Protein AF-A0A816XXA0-F1 (afdb_monomer)

pLDDT: mean 72.86, std 17.41, range [34.06, 91.38]

Structure (mmCIF, N/CA/C/O backbone):
data_AF-A0A816XXA0-F1
#
_entry.id   AF-A0A816XXA0-F1
#
loop_
_atom_site.group_PDB
_atom_site.id
_atom_site.type_symbol
_atom_site.label_atom_id
_atom_site.label_alt_id
_atom_site.label_comp_id
_atom_site.label_asym_id
_atom_site.label_entity_id
_atom_site.label_seq_id
_atom_site.pdbx_PDB_ins_code
_atom_site.Cartn_x
_atom_site.Cartn_y
_atom_site.Cartn_z
_atom_site.occupancy
_atom_site.B_iso_or_equiv
_atom_site.auth_seq_id
_atom_site.auth_comp_id
_atom_site.auth_asym_id
_atom_site.auth_atom_id
_atom_site.pdbx_PDB_model_num
ATOM 1 N N . MET A 1 1 ? 9.613 -2.730 -13.292 1.00 83.88 1 MET A N 1
ATOM 2 C CA . MET A 1 1 ? 8.270 -3.081 -12.779 1.00 83.88 1 MET A CA 1
ATOM 3 C C . MET A 1 1 ? 8.288 -4.568 -12.477 1.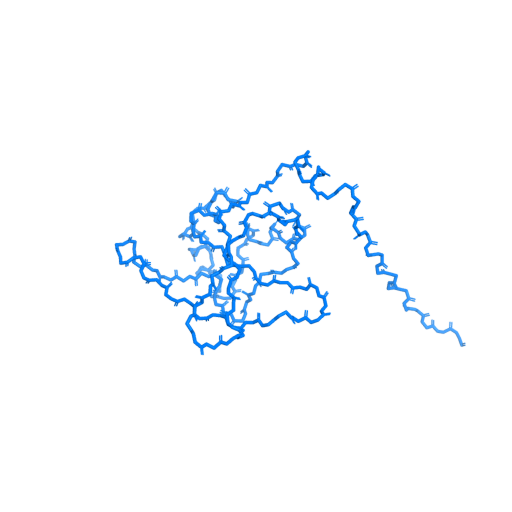00 83.88 1 MET A C 1
ATOM 5 O O . MET A 1 1 ? 9.078 -5.260 -13.106 1.00 83.88 1 MET A O 1
ATOM 9 N N . VAL A 1 2 ? 7.501 -5.032 -11.512 1.00 85.50 2 VAL A N 1
ATOM 10 C CA . VAL A 1 2 ? 7.509 -6.417 -11.020 1.00 85.50 2 VAL A CA 1
ATOM 11 C C . VAL A 1 2 ? 6.070 -6.908 -10.926 1.00 85.50 2 VAL A C 1
ATOM 13 O O . VAL A 1 2 ? 5.245 -6.220 -10.329 1.00 85.50 2 VAL A O 1
ATOM 16 N N . VAL A 1 3 ? 5.763 -8.066 -11.514 1.00 88.19 3 VAL A N 1
ATOM 17 C CA . VAL A 1 3 ? 4.491 -8.760 -11.267 1.00 88.19 3 VAL A CA 1
ATOM 18 C C . VAL A 1 3 ? 4.655 -9.590 -10.003 1.00 88.19 3 VAL A C 1
ATOM 20 O O . VAL A 1 3 ? 5.588 -10.383 -9.906 1.00 88.19 3 VAL A O 1
ATOM 23 N N . ALA A 1 4 ? 3.773 -9.393 -9.030 1.00 86.75 4 ALA A N 1
ATOM 24 C CA . ALA A 1 4 ? 3.789 -10.153 -7.788 1.00 86.75 4 ALA A CA 1
ATOM 25 C C . ALA A 1 4 ? 2.365 -10.439 -7.311 1.00 86.75 4 ALA A C 1
ATOM 27 O O . ALA A 1 4 ? 1.439 -9.658 -7.552 1.00 86.75 4 ALA A O 1
ATOM 28 N N . LYS A 1 5 ? 2.207 -11.572 -6.628 1.00 89.44 5 LYS A N 1
ATOM 29 C CA . LYS A 1 5 ? 1.000 -11.927 -5.887 1.00 89.44 5 LYS A CA 1
ATOM 30 C C . LYS A 1 5 ? 1.173 -11.478 -4.439 1.00 89.44 5 LYS A C 1
ATOM 32 O O . LYS A 1 5 ? 2.248 -11.644 -3.872 1.00 89.44 5 LYS A O 1
ATOM 37 N N . ILE A 1 6 ? 0.135 -10.889 -3.854 1.00 88.62 6 ILE A N 1
ATOM 38 C CA . ILE A 1 6 ? 0.143 -10.571 -2.423 1.00 88.62 6 ILE A CA 1
ATOM 39 C C . ILE A 1 6 ? -0.193 -11.861 -1.671 1.00 88.62 6 ILE A C 1
ATOM 41 O O . ILE A 1 6 ? -1.338 -12.308 -1.707 1.00 88.62 6 ILE A O 1
ATOM 45 N N . GLU A 1 7 ? 0.800 -12.478 -1.032 1.00 86.19 7 GLU A N 1
ATOM 46 C CA . GLU A 1 7 ? 0.599 -13.692 -0.222 1.00 86.19 7 GLU A CA 1
ATOM 47 C C . GLU A 1 7 ? 0.087 -13.363 1.184 1.00 86.19 7 GLU A C 1
ATOM 49 O O . GLU A 1 7 ? -0.785 -14.052 1.705 1.00 86.19 7 GLU A O 1
ATOM 54 N N . ALA A 1 8 ? 0.57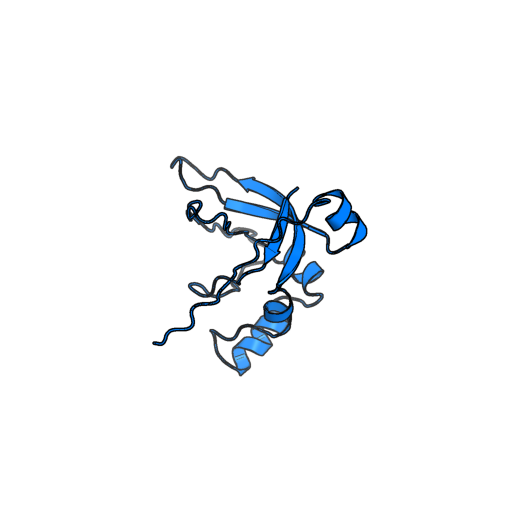9 -12.278 1.784 1.00 85.38 8 ALA A N 1
ATOM 55 C CA . ALA A 1 8 ? 0.167 -11.842 3.110 1.00 85.38 8 ALA A CA 1
ATOM 56 C C . ALA A 1 8 ? 0.376 -10.335 3.295 1.00 85.38 8 ALA A C 1
ATOM 58 O O . ALA A 1 8 ? 1.136 -9.692 2.566 1.00 85.38 8 ALA A O 1
ATOM 59 N N . ILE A 1 9 ? -0.290 -9.779 4.307 1.00 85.00 9 ILE A N 1
ATOM 60 C CA . ILE A 1 9 ? 0.006 -8.449 4.840 1.00 85.00 9 ILE A CA 1
ATOM 61 C C . ILE A 1 9 ? 0.710 -8.652 6.179 1.00 85.00 9 ILE A C 1
ATOM 63 O O . ILE A 1 9 ? 0.228 -9.412 7.014 1.00 85.00 9 ILE A O 1
ATOM 67 N N . ASP A 1 10 ? 1.856 -7.996 6.360 1.00 80.06 10 ASP A N 1
ATOM 68 C CA . ASP A 1 10 ? 2.651 -8.074 7.588 1.00 80.06 10 ASP A CA 1
ATOM 69 C C . ASP A 1 10 ? 1.836 -7.522 8.774 1.00 80.06 10 ASP A C 1
ATOM 71 O O . ASP A 1 10 ? 1.402 -6.365 8.762 1.00 80.06 10 ASP A O 1
ATOM 75 N N . LEU A 1 11 ? 1.602 -8.384 9.767 1.00 79.38 11 LEU A N 1
ATOM 76 C CA . LEU A 1 11 ? 0.851 -8.093 10.989 1.00 79.38 11 LEU A CA 1
ATOM 77 C C . LEU A 1 11 ? 1.735 -8.084 12.24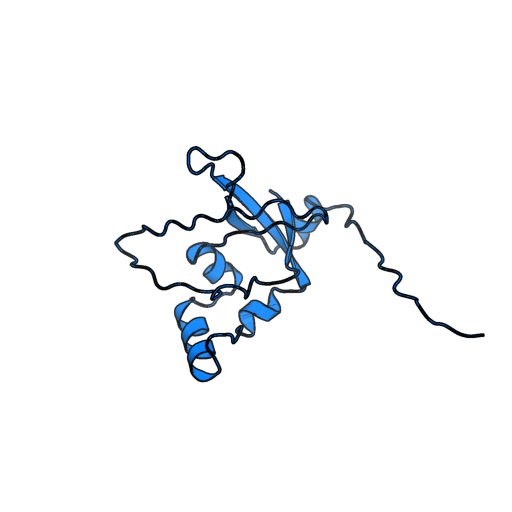4 1.00 79.38 11 LEU A C 1
ATOM 79 O O . LEU A 1 11 ? 1.216 -7.851 13.340 1.00 79.38 11 LEU A O 1
ATOM 83 N N . ASP A 1 12 ? 3.056 -8.277 12.109 1.00 76.69 12 ASP A N 1
ATOM 84 C CA . ASP A 1 12 ? 3.999 -8.110 13.228 1.00 76.69 12 ASP A CA 1
ATOM 85 C C . ASP A 1 12 ? 3.989 -6.658 13.733 1.00 76.69 12 ASP A C 1
ATOM 87 O O . ASP A 1 12 ? 4.312 -6.356 14.887 1.00 76.69 12 ASP A O 1
ATOM 91 N N . LYS A 1 13 ? 3.594 -5.733 12.853 1.00 71.62 13 LYS A N 1
ATOM 92 C CA . LYS A 1 13 ? 3.352 -4.319 13.134 1.00 71.62 13 LYS A CA 1
ATOM 93 C C . LYS A 1 13 ? 1.925 -3.949 12.729 1.00 71.62 13 LYS A C 1
ATOM 95 O O . LYS A 1 13 ? 1.332 -4.612 11.882 1.00 71.62 13 LYS A O 1
ATOM 100 N N . PRO A 1 14 ? 1.361 -2.861 13.285 1.00 75.94 14 PRO A N 1
ATOM 101 C CA . PRO A 1 14 ? 0.089 -2.353 12.793 1.00 75.94 14 PRO A CA 1
ATOM 102 C C . PRO A 1 14 ? 0.202 -2.028 11.297 1.00 75.94 14 PRO A C 1
ATOM 104 O O . PRO A 1 14 ? 1.122 -1.324 10.873 1.00 75.94 14 PRO A O 1
ATOM 107 N N . TRP A 1 15 ? -0.767 -2.510 10.515 1.00 82.94 15 TRP A N 1
ATOM 108 C CA . TRP A 1 15 ? -0.853 -2.305 9.063 1.00 82.94 15 TRP A CA 1
ATOM 109 C C . TRP A 1 15 ? -1.018 -0.824 8.674 1.00 82.94 15 TRP A C 1
ATOM 111 O O . TRP A 1 15 ? -0.843 -0.447 7.516 1.00 82.94 15 TRP A O 1
ATOM 121 N N . TYR A 1 16 ? -1.333 0.034 9.648 1.00 82.38 16 TYR A N 1
ATOM 122 C CA . TYR A 1 16 ? -1.421 1.477 9.497 1.00 82.38 16 TYR A CA 1
ATOM 123 C C . TYR A 1 16 ? -0.526 2.204 10.492 1.00 82.38 16 TYR A C 1
ATOM 125 O O . TYR A 1 16 ? -0.097 1.685 11.523 1.00 82.38 16 TYR A O 1
ATOM 133 N N . TYR A 1 17 ? -0.297 3.483 10.213 1.00 78.50 17 TYR A N 1
ATOM 134 C CA . TYR A 1 17 ? 0.375 4.358 11.147 1.00 78.50 17 TYR A CA 1
ATOM 135 C C . TYR A 1 17 ? -0.210 5.768 11.093 1.00 78.50 17 TYR A C 1
ATOM 137 O O . TYR A 1 17 ? -0.520 6.293 10.027 1.00 78.50 17 TYR A O 1
ATOM 145 N N . THR A 1 18 ? -0.296 6.444 12.237 1.00 71.94 18 THR A N 1
ATOM 146 C CA . THR A 1 18 ? -0.670 7.865 12.286 1.00 71.94 18 THR A CA 1
ATOM 147 C C . THR A 1 18 ? 0.493 8.728 11.803 1.00 71.94 18 THR A C 1
ATOM 149 O O . THR A 1 18 ? 1.632 8.571 12.259 1.00 71.94 18 THR A O 1
ATOM 152 N N . ALA A 1 19 ? 0.240 9.641 10.867 1.00 68.56 19 ALA A N 1
ATOM 153 C CA . ALA A 1 19 ? 1.231 10.610 10.407 1.00 68.56 19 ALA A CA 1
ATOM 154 C C . ALA A 1 19 ? 0.631 11.990 10.171 1.00 68.56 19 ALA A C 1
ATOM 156 O O . ALA A 1 19 ? -0.534 12.138 9.819 1.00 68.56 19 ALA A O 1
ATOM 157 N N . CYS A 1 20 ? 1.468 13.010 10.354 1.00 62.03 20 CYS A N 1
ATOM 158 C CA . CYS A 1 20 ? 1.093 14.386 10.084 1.00 62.03 20 CYS A CA 1
ATOM 159 C C . CYS A 1 20 ? 1.202 14.676 8.582 1.00 62.03 20 CYS A C 1
ATOM 161 O O . CYS A 1 20 ? 2.286 14.571 7.998 1.00 62.03 20 CYS A O 1
ATOM 163 N N . ASN A 1 21 ? 0.090 15.100 7.979 1.00 56.59 21 ASN A N 1
ATOM 164 C CA . ASN A 1 21 ? 0.020 15.436 6.556 1.00 56.59 21 ASN A CA 1
ATOM 165 C C . ASN A 1 21 ? 0.932 16.628 6.186 1.00 56.59 21 ASN A C 1
ATOM 167 O O . ASN A 1 21 ? 1.431 16.705 5.064 1.00 56.59 21 ASN A O 1
ATOM 171 N N . PHE A 1 22 ? 1.215 17.511 7.155 1.00 55.88 22 PHE A N 1
ATOM 172 C CA . PHE A 1 22 ? 2.117 18.658 7.003 1.00 55.88 22 PHE A CA 1
ATOM 173 C C . PHE A 1 22 ? 3.591 18.291 7.153 1.00 55.88 22 PHE A C 1
ATOM 175 O O . PHE A 1 22 ? 4.432 18.807 6.424 1.00 55.88 22 PHE A O 1
ATOM 182 N N . CYS A 1 23 ? 3.927 17.402 8.090 1.00 56.41 23 CYS A N 1
ATOM 183 C CA . CYS A 1 23 ? 5.332 17.151 8.393 1.00 56.41 23 CYS A CA 1
ATOM 184 C C . CYS A 1 23 ? 6.005 16.236 7.367 1.00 56.41 23 CYS A C 1
ATOM 186 O O . CYS A 1 23 ? 7.231 16.256 7.324 1.00 56.41 23 CYS A O 1
ATOM 188 N N . LYS A 1 24 ? 5.249 15.425 6.595 1.00 52.28 24 LYS A N 1
ATOM 189 C CA . LYS A 1 24 ? 5.702 14.402 5.608 1.00 52.28 24 LYS A CA 1
ATOM 190 C C . LYS A 1 24 ? 6.836 13.467 6.078 1.00 52.28 24 LYS A C 1
ATOM 192 O O . LYS A 1 24 ? 7.231 12.562 5.354 1.00 52.28 24 LYS A O 1
ATOM 197 N N . ARG A 1 25 ? 7.357 13.634 7.294 1.00 48.03 25 ARG A N 1
ATOM 198 C CA . ARG A 1 25 ? 8.365 12.788 7.906 1.00 48.03 25 ARG A CA 1
ATOM 199 C C . ARG A 1 25 ? 7.653 11.593 8.497 1.00 48.03 25 ARG A C 1
ATOM 201 O O . ARG A 1 25 ? 7.073 11.677 9.578 1.00 48.03 25 ARG A O 1
ATOM 208 N N . LYS A 1 26 ? 7.789 10.463 7.822 1.00 48.91 26 LYS A N 1
ATOM 209 C CA . LYS A 1 26 ? 7.937 9.212 8.543 1.00 48.91 26 LYS A CA 1
ATOM 210 C C . LYS A 1 26 ? 9.067 8.412 7.921 1.00 48.91 26 LYS A C 1
ATOM 212 O O . LYS A 1 26 ? 8.975 7.959 6.789 1.00 48.91 26 LYS A O 1
ATOM 217 N N . MET A 1 27 ? 10.159 8.329 8.677 1.00 47.66 27 MET A N 1
ATOM 218 C CA . MET A 1 27 ? 11.203 7.339 8.472 1.00 47.66 27 MET A CA 1
ATOM 219 C C . MET A 1 27 ? 10.653 6.018 8.991 1.00 47.66 27 MET A C 1
ATOM 221 O O . MET A 1 27 ? 10.342 5.917 10.178 1.00 47.66 27 MET A O 1
ATOM 225 N N . VAL A 1 28 ? 10.564 5.015 8.130 1.00 45.75 28 VAL A N 1
ATOM 226 C CA . VAL A 1 28 ? 10.582 3.632 8.591 1.00 45.75 28 VAL A CA 1
ATOM 227 C C . VAL A 1 28 ? 11.896 3.053 8.102 1.00 45.75 28 VAL A C 1
ATOM 229 O O . VAL A 1 28 ? 12.146 2.952 6.905 1.00 45.75 28 VAL A O 1
ATOM 232 N N . ARG A 1 29 ? 12.772 2.757 9.063 1.00 47.25 29 ARG A N 1
ATOM 233 C CA . ARG A 1 29 ? 13.856 1.805 8.859 1.00 47.25 29 ARG A CA 1
ATOM 234 C C . ARG A 1 29 ? 13.184 0.445 8.747 1.00 47.25 29 ARG A C 1
ATOM 236 O O . ARG A 1 29 ? 12.509 0.047 9.697 1.00 47.25 29 ARG A O 1
ATOM 243 N N . GLN A 1 30 ? 13.335 -0.225 7.617 1.00 46.38 30 GLN A N 1
ATOM 244 C CA . GLN A 1 30 ? 12.964 -1.623 7.523 1.00 46.38 30 GLN A CA 1
ATOM 245 C C . GLN A 1 30 ? 14.059 -2.363 6.778 1.00 46.38 30 GLN A C 1
ATOM 247 O O . GLN A 1 30 ? 14.246 -2.180 5.576 1.00 46.38 30 GLN A O 1
ATOM 252 N N . GLY A 1 31 ? 14.822 -3.107 7.572 1.00 51.19 31 GLY A N 1
ATOM 253 C CA . GLY A 1 31 ? 15.833 -4.029 7.113 1.00 51.19 31 GLY A CA 1
ATOM 254 C C . GLY A 1 31 ? 15.197 -5.381 7.270 1.00 51.19 31 GLY A C 1
ATOM 255 O O . GLY A 1 31 ? 15.233 -5.944 8.355 1.00 51.19 31 GLY A O 1
ATOM 256 N N . ASP A 1 32 ? 14.577 -5.849 6.205 1.00 47.56 32 ASP A N 1
ATOM 257 C CA . ASP A 1 32 ? 14.069 -7.202 6.132 1.00 47.56 32 ASP A CA 1
ATOM 258 C C . ASP A 1 32 ? 14.665 -7.745 4.841 1.00 47.56 32 ASP A C 1
ATOM 260 O O . ASP A 1 32 ? 14.317 -7.328 3.732 1.00 47.56 32 ASP A O 1
ATOM 264 N N . GLY A 1 33 ? 15.711 -8.549 5.032 1.00 47.31 33 GLY A N 1
ATOM 265 C CA . GLY A 1 33 ? 16.431 -9.206 3.961 1.00 47.31 33 GLY A CA 1
ATOM 266 C C . GLY A 1 33 ? 15.492 -10.071 3.131 1.00 47.31 33 GLY A C 1
ATOM 267 O O . GLY A 1 33 ? 14.418 -10.464 3.572 1.00 47.31 33 GLY A O 1
ATOM 268 N N . PHE A 1 34 ? 15.929 -10.355 1.912 1.00 47.38 34 PHE A N 1
ATOM 269 C CA . PHE A 1 34 ? 15.336 -11.381 1.069 1.00 47.38 34 PHE A CA 1
ATOM 270 C C . PHE A 1 34 ? 15.367 -12.701 1.859 1.00 47.38 34 PHE A C 1
ATOM 272 O O . PHE A 1 34 ? 16.439 -13.291 2.014 1.00 47.38 34 PHE A O 1
ATOM 279 N N . GLU A 1 35 ? 14.241 -13.132 2.429 1.00 49.53 35 GLU A N 1
ATOM 280 C CA . GLU A 1 35 ? 14.136 -14.506 2.911 1.00 49.53 35 GLU A CA 1
ATOM 281 C C . GLU A 1 35 ? 14.203 -15.395 1.664 1.00 49.53 35 GLU A C 1
ATOM 283 O O . GLU A 1 35 ? 13.605 -15.107 0.628 1.00 49.53 35 GLU A O 1
ATOM 288 N N . GLY A 1 36 ? 15.078 -16.401 1.692 1.00 48.34 36 GLY A N 1
ATOM 289 C CA . GLY A 1 36 ? 15.544 -17.135 0.508 1.00 48.34 36 GLY A CA 1
ATOM 290 C C . GLY A 1 36 ? 14.485 -17.954 -0.244 1.00 48.34 36 GLY A C 1
ATOM 291 O O . GLY A 1 36 ? 14.854 -18.792 -1.061 1.00 48.34 36 GLY A O 1
ATOM 292 N N . ASN A 1 37 ? 13.197 -17.739 0.017 1.00 57.31 37 ASN A N 1
ATOM 293 C CA . ASN A 1 37 ? 12.056 -18.396 -0.617 1.00 57.31 37 ASN A CA 1
ATOM 294 C C . ASN A 1 37 ? 11.426 -17.577 -1.765 1.00 57.31 37 ASN A C 1
ATOM 296 O O . ASN A 1 37 ? 10.448 -18.023 -2.358 1.00 57.31 37 ASN A O 1
ATOM 300 N N . GLY A 1 38 ? 11.991 -16.415 -2.119 1.00 64.75 38 GLY A N 1
ATOM 301 C CA . GLY A 1 38 ? 11.472 -15.569 -3.202 1.00 64.75 38 GLY A CA 1
ATOM 302 C C . GLY A 1 38 ? 10.381 -14.590 -2.763 1.00 64.75 38 GLY A C 1
ATOM 303 O O . GLY A 1 38 ? 9.768 -13.943 -3.613 1.00 64.75 38 GLY A O 1
ATOM 304 N N . GLU A 1 39 ? 10.157 -14.448 -1.457 1.00 69.19 39 GLU A N 1
ATOM 305 C CA . GLU A 1 39 ? 9.261 -13.444 -0.894 1.00 69.19 39 GLU A CA 1
ATOM 306 C C . GLU A 1 39 ? 9.979 -12.098 -0.714 1.00 69.19 39 GLU A C 1
ATOM 308 O O . GLU A 1 39 ? 11.150 -12.019 -0.334 1.00 69.19 39 GLU A O 1
ATOM 313 N N . ALA A 1 40 ? 9.270 -11.005 -0.998 1.00 76.31 40 ALA A N 1
ATOM 314 C CA . ALA A 1 40 ? 9.780 -9.648 -0.837 1.00 76.31 40 ALA A CA 1
ATOM 315 C C . ALA A 1 40 ? 8.734 -8.761 -0.155 1.00 76.31 40 ALA A C 1
ATOM 317 O O . ALA A 1 40 ?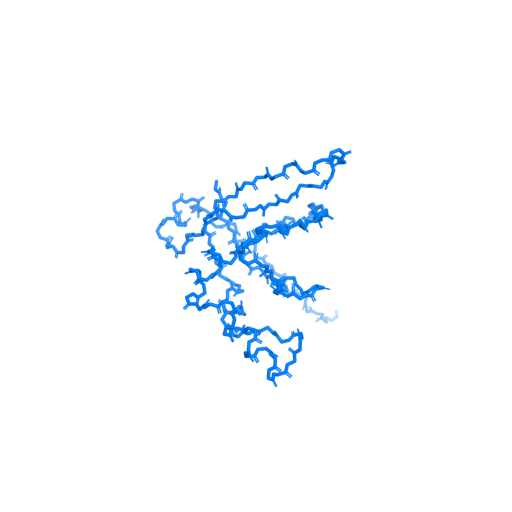 7.558 -8.771 -0.521 1.00 76.31 40 ALA A O 1
ATOM 318 N N . LYS A 1 41 ? 9.174 -7.951 0.815 1.00 78.12 41 LYS A N 1
ATOM 319 C CA . LYS A 1 41 ? 8.312 -6.981 1.501 1.00 78.12 41 LYS A CA 1
ATOM 320 C C . LYS A 1 41 ? 8.270 -5.664 0.728 1.00 78.12 41 LYS A C 1
ATOM 322 O O . LYS A 1 41 ? 9.302 -5.030 0.503 1.00 78.12 41 LYS A O 1
ATOM 327 N N . PHE A 1 42 ? 7.066 -5.234 0.359 1.00 83.56 42 PHE A N 1
ATOM 328 C CA . PHE A 1 42 ? 6.817 -3.959 -0.315 1.00 83.56 42 PHE A CA 1
ATOM 329 C C . PHE A 1 42 ? 6.196 -2.937 0.636 1.00 83.56 42 PHE A C 1
ATOM 331 O O . PHE A 1 42 ? 5.261 -3.245 1.372 1.00 83.56 42 PHE A O 1
ATOM 338 N N . LEU A 1 43 ? 6.673 -1.693 0.580 1.00 82.94 43 LEU A N 1
ATOM 339 C CA . LEU A 1 43 ? 6.102 -0.573 1.322 1.00 82.94 43 LEU A CA 1
ATOM 340 C C . LEU A 1 43 ? 5.169 0.239 0.416 1.00 82.94 43 LEU A C 1
ATOM 342 O O . LEU A 1 43 ? 5.619 0.877 -0.540 1.00 82.94 43 LEU A O 1
ATOM 346 N N . LEU A 1 44 ? 3.875 0.255 0.745 1.00 84.12 44 LEU A N 1
ATOM 347 C CA . LEU A 1 44 ? 2.867 1.076 0.070 1.00 84.12 44 LEU A CA 1
ATOM 348 C C . LEU A 1 44 ? 2.499 2.288 0.929 1.00 84.12 44 LEU A C 1
ATOM 350 O O . LEU A 1 44 ? 2.097 2.159 2.083 1.00 84.12 44 LEU A O 1
ATOM 354 N N . PHE A 1 45 ? 2.581 3.481 0.341 1.00 84.00 45 PHE A N 1
ATOM 355 C CA . PHE A 1 45 ? 2.109 4.709 0.979 1.00 84.00 45 PHE A CA 1
ATOM 356 C C . PHE A 1 45 ? 0.617 4.949 0.741 1.00 84.00 45 PHE A C 1
ATOM 358 O O . PHE A 1 45 ? 0.042 4.475 -0.239 1.00 84.00 45 PHE A O 1
ATOM 365 N N . ASN A 1 46 ? 0.008 5.758 1.616 1.00 84.50 46 ASN A N 1
ATOM 366 C CA . ASN A 1 46 ? -1.425 6.067 1.617 1.00 84.50 46 ASN A CA 1
ATOM 367 C C . ASN A 1 46 ? -1.974 6.437 0.230 1.00 84.50 46 ASN A C 1
ATOM 369 O O . ASN A 1 46 ? -2.956 5.871 -0.220 1.00 84.50 46 ASN A O 1
ATOM 373 N N . ASN A 1 47 ? -1.297 7.323 -0.505 1.00 84.50 47 ASN A N 1
ATOM 374 C CA . ASN A 1 47 ? -1.735 7.763 -1.836 1.00 84.50 47 ASN A CA 1
ATOM 375 C C . ASN A 1 47 ? -1.833 6.627 -2.870 1.00 84.50 47 ASN A C 1
ATOM 377 O O . ASN A 1 47 ? -2.564 6.755 -3.851 1.00 84.50 47 ASN A O 1
ATOM 381 N N . ILE A 1 48 ? -1.068 5.552 -2.685 1.00 88.00 48 ILE A N 1
ATOM 382 C CA . ILE A 1 48 ? -1.104 4.364 -3.536 1.00 88.00 48 ILE A CA 1
ATOM 383 C C . ILE A 1 48 ? -2.135 3.372 -2.996 1.00 88.00 48 ILE A C 1
ATOM 385 O O . ILE A 1 48 ? -2.995 2.923 -3.752 1.00 88.00 48 ILE A O 1
ATOM 389 N N . ALA A 1 49 ? -2.098 3.095 -1.691 1.00 87.19 49 ALA A N 1
ATOM 390 C CA . ALA A 1 49 ? -3.013 2.170 -1.028 1.00 87.19 49 ALA A CA 1
ATOM 391 C C . ALA A 1 49 ? -4.485 2.590 -1.183 1.00 87.19 49 ALA A C 1
ATOM 393 O O . ALA A 1 49 ? -5.312 1.769 -1.558 1.00 87.19 49 ALA A O 1
ATOM 394 N N . GLU A 1 50 ? -4.816 3.871 -1.007 1.00 89.50 50 GLU A N 1
ATOM 395 C CA . GLU A 1 50 ? -6.191 4.370 -1.164 1.00 89.50 50 GLU A CA 1
ATOM 396 C C . GLU A 1 50 ? -6.714 4.210 -2.594 1.00 89.50 50 GLU A C 1
ATOM 398 O O . GLU A 1 50 ? -7.896 3.948 -2.807 1.00 89.50 50 GLU A O 1
ATOM 403 N N . ARG A 1 51 ? -5.838 4.340 -3.59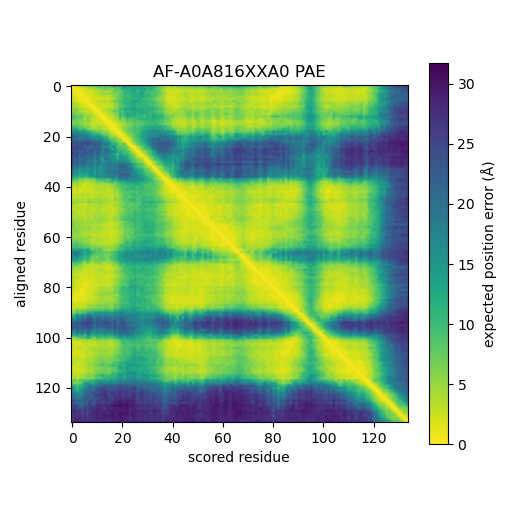7 1.00 88.25 51 ARG A N 1
ATOM 404 C CA . ARG A 1 51 ? -6.214 4.133 -5.003 1.00 88.25 51 ARG A CA 1
ATOM 405 C C . ARG A 1 51 ? -6.437 2.660 -5.319 1.00 88.25 51 ARG A C 1
ATOM 407 O O . ARG A 1 51 ? -7.327 2.362 -6.109 1.00 88.25 51 ARG A O 1
ATOM 414 N N . LEU A 1 52 ? -5.642 1.781 -4.712 1.00 88.50 52 LEU A N 1
ATOM 415 C CA . LEU A 1 52 ? -5.759 0.333 -4.863 1.00 88.50 52 LEU A CA 1
ATOM 416 C C . LEU A 1 52 ? -7.017 -0.202 -4.165 1.00 88.50 52 LEU A C 1
ATOM 418 O O . LEU A 1 52 ? -7.794 -0.932 -4.766 1.00 88.50 52 LEU A O 1
ATOM 422 N N . ILE A 1 53 ? -7.242 0.211 -2.918 1.00 89.50 53 ILE A N 1
ATOM 423 C CA . ILE A 1 53 ? -8.342 -0.259 -2.064 1.00 89.50 53 ILE A CA 1
ATOM 424 C C . ILE A 1 53 ? -9.653 0.486 -2.373 1.00 89.50 53 ILE A C 1
ATOM 426 O O . ILE A 1 53 ? -10.735 0.039 -2.005 1.00 89.50 53 ILE A O 1
ATOM 430 N N . ARG A 1 54 ? -9.571 1.640 -3.053 1.00 89.56 54 ARG A N 1
ATOM 431 C CA . ARG A 1 54 ? -10.694 2.561 -3.314 1.00 89.56 54 ARG A CA 1
ATOM 432 C C . ARG A 1 54 ? -11.386 3.056 -2.039 1.00 89.56 54 ARG A C 1
ATOM 434 O O . ARG A 1 54 ? -12.520 3.522 -2.100 1.00 89.56 54 ARG A O 1
ATOM 441 N N . ARG A 1 55 ? -10.685 3.001 -0.902 1.00 89.62 55 ARG A N 1
ATOM 442 C CA . ARG A 1 55 ? -11.129 3.503 0.404 1.00 89.62 55 ARG A CA 1
ATOM 443 C C . ARG A 1 55 ? -9.992 4.258 1.091 1.00 89.62 55 ARG A C 1
ATOM 445 O O . ARG A 1 55 ? -8.842 3.819 1.001 1.00 89.62 55 ARG A O 1
ATOM 452 N N . PRO A 1 56 ? -10.283 5.379 1.767 1.00 88.19 56 PRO A N 1
ATOM 453 C CA . PRO A 1 56 ? -9.284 6.129 2.508 1.00 88.19 56 PRO A CA 1
ATOM 454 C C . PRO A 1 56 ? -8.830 5.368 3.762 1.00 88.19 56 PRO A C 1
ATOM 456 O O . PRO A 1 56 ? -9.624 4.670 4.397 1.00 88.19 56 PRO A O 1
ATOM 459 N N . ALA A 1 57 ? -7.569 5.535 4.177 1.00 86.88 57 ALA A N 1
ATOM 460 C CA . ALA A 1 57 ? -7.036 4.768 5.311 1.00 86.88 57 ALA A CA 1
ATOM 461 C C . ALA A 1 57 ? -7.787 5.025 6.627 1.00 86.88 57 ALA A C 1
ATOM 463 O O . ALA A 1 57 ? -7.902 4.121 7.448 1.00 86.88 57 ALA A O 1
ATOM 464 N N . PHE A 1 58 ? -8.330 6.230 6.835 1.00 86.88 58 PHE A N 1
ATOM 465 C CA . PHE A 1 58 ? -9.054 6.542 8.071 1.00 86.88 58 PHE A CA 1
ATOM 466 C C . PHE A 1 58 ? -10.338 5.711 8.236 1.00 86.88 58 PHE A C 1
ATOM 468 O O . PHE A 1 58 ? -10.670 5.360 9.364 1.00 86.88 58 PHE A O 1
ATOM 475 N N . GLU A 1 59 ? -11.034 5.367 7.146 1.00 89.81 59 GLU A N 1
ATOM 476 C CA . GLU A 1 59 ? -12.227 4.511 7.206 1.00 89.81 59 GLU A CA 1
ATOM 477 C C . GLU A 1 59 ? -11.855 3.091 7.623 1.00 89.81 59 GLU A C 1
ATOM 479 O O . GLU A 1 59 ? -12.492 2.509 8.495 1.00 89.81 59 GLU A O 1
ATOM 484 N N . LEU A 1 60 ? -10.781 2.560 7.035 1.00 88.44 60 LEU A N 1
ATOM 485 C CA . LEU A 1 60 ? -10.261 1.232 7.354 1.00 88.44 60 LEU A CA 1
ATOM 486 C C . LEU A 1 60 ? -9.794 1.152 8.816 1.00 88.44 60 LEU A C 1
ATOM 488 O O . LEU A 1 60 ? -10.015 0.152 9.493 1.00 88.44 60 LEU A O 1
ATOM 492 N N . VAL A 1 61 ? -9.173 2.222 9.324 1.00 86.19 61 VAL A N 1
ATOM 493 C CA . VAL A 1 61 ? -8.753 2.309 10.730 1.00 86.19 61 VAL A CA 1
ATOM 494 C C . VAL A 1 61 ? -9.960 2.397 11.660 1.00 86.19 61 VAL A C 1
ATOM 496 O O . VAL A 1 61 ? -9.935 1.800 12.731 1.00 86.19 61 VAL A O 1
ATOM 499 N N . GLN A 1 62 ? -11.014 3.120 11.276 1.00 86.56 62 GLN A N 1
ATOM 500 C CA . GLN A 1 62 ? -12.240 3.206 12.068 1.00 86.56 62 GLN A CA 1
ATOM 501 C C . GLN A 1 62 ? -12.947 1.848 12.166 1.00 86.56 62 GLN A C 1
ATOM 503 O O . GLN A 1 62 ? -13.400 1.490 13.249 1.00 86.56 62 GLN A O 1
ATOM 508 N N . GLU A 1 63 ? -12.995 1.096 11.065 1.00 85.81 63 GLU A N 1
ATOM 509 C CA . GLU A 1 63 ? -13.499 -0.283 11.015 1.00 85.81 63 GLU A CA 1
ATOM 510 C C . GLU A 1 63 ? -12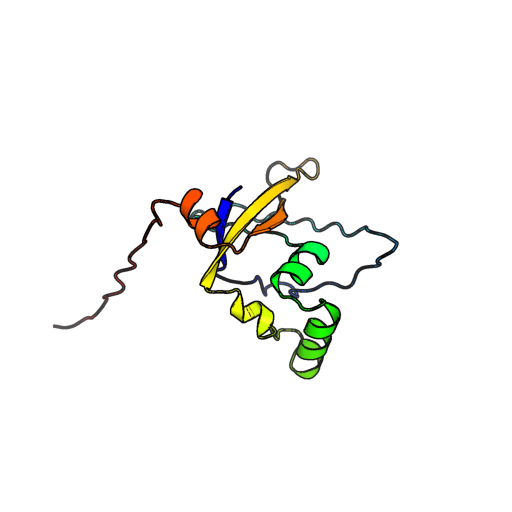.679 -1.196 11.942 1.00 85.81 63 GLU A C 1
ATOM 512 O O . GLU A 1 63 ? -13.231 -1.837 12.833 1.00 85.81 63 GLU A O 1
ATOM 517 N N . ALA A 1 64 ? -11.346 -1.162 11.837 1.00 83.19 64 ALA A N 1
ATOM 518 C CA . ALA A 1 64 ? -10.474 -1.950 12.709 1.00 83.19 64 ALA A CA 1
ATOM 519 C C . ALA A 1 64 ? -10.569 -1.552 14.192 1.00 83.19 64 ALA A C 1
ATOM 521 O O . ALA A 1 64 ? -10.498 -2.411 15.065 1.00 83.19 64 ALA A O 1
ATOM 522 N N . ALA A 1 65 ? -10.766 -0.267 14.498 1.00 80.06 65 ALA A N 1
ATOM 523 C CA . ALA A 1 65 ? -10.896 0.220 15.871 1.00 80.06 65 ALA A CA 1
ATOM 524 C C . ALA A 1 65 ? -12.186 -0.247 16.568 1.00 80.06 65 ALA A C 1
ATOM 526 O O . ALA A 1 65 ? -12.222 -0.269 17.798 1.00 80.06 65 ALA A O 1
ATOM 527 N N . GLN A 1 66 ? -13.233 -0.587 15.809 1.00 78.94 66 GLN A N 1
ATOM 528 C CA . GLN A 1 66 ? -14.473 -1.148 16.356 1.00 78.94 66 GLN A CA 1
ATOM 529 C C . GLN A 1 66 ? -14.324 -2.628 16.723 1.00 78.94 66 GLN A C 1
ATOM 531 O O . GLN A 1 66 ? -14.942 -3.073 17.687 1.00 78.94 66 GLN A O 1
ATOM 536 N N . GLU A 1 67 ? -13.477 -3.356 15.995 1.00 76.25 67 GLU A N 1
ATOM 537 C CA . GLU A 1 67 ? -13.282 -4.797 16.157 1.00 76.25 67 GLU A CA 1
ATOM 538 C C . GLU A 1 67 ? -12.086 -5.116 17.077 1.00 76.25 67 GLU A C 1
ATOM 540 O O . GLU A 1 67 ? -12.263 -5.630 18.181 1.00 76.25 67 GLU A O 1
ATOM 545 N N . ASN A 1 68 ? -10.850 -4.824 16.641 1.00 71.69 68 ASN A N 1
ATOM 546 C CA . ASN A 1 68 ? -9.603 -5.113 17.364 1.00 71.69 68 ASN A CA 1
ATOM 547 C C . ASN A 1 68 ? -8.409 -4.372 16.707 1.00 71.69 68 ASN A C 1
ATOM 549 O O . ASN A 1 68 ? -8.322 -4.347 15.484 1.00 71.69 68 ASN A O 1
ATOM 553 N N . PRO A 1 69 ? -7.406 -3.847 17.439 1.00 64.38 69 PRO A N 1
ATOM 554 C CA . PRO A 1 69 ? -6.184 -3.264 16.852 1.00 64.38 69 PRO A CA 1
ATOM 555 C C . PRO A 1 69 ? -5.388 -4.171 15.894 1.00 64.38 69 PRO A C 1
ATOM 557 O O . PRO A 1 69 ? -4.634 -3.657 15.070 1.00 64.38 69 PRO A O 1
ATOM 560 N N . HIS A 1 70 ? -5.550 -5.495 15.984 1.00 68.94 70 HIS A N 1
ATOM 561 C CA . HIS A 1 70 ? -4.964 -6.466 15.046 1.00 68.94 70 HIS A CA 1
ATOM 562 C C . HIS A 1 70 ? -5.930 -6.904 13.934 1.00 68.94 70 HIS A C 1
ATOM 564 O O . HIS A 1 70 ? -5.594 -7.769 13.130 1.00 68.94 70 HIS A O 1
ATOM 570 N N . PHE A 1 71 ? -7.136 -6.336 13.888 1.00 81.81 71 PHE A N 1
ATOM 571 C CA . PHE A 1 71 ? -8.112 -6.617 12.847 1.00 81.81 71 PHE A CA 1
ATOM 572 C C . PHE A 1 71 ? -7.605 -6.093 11.504 1.00 81.81 71 PHE A C 1
ATOM 574 O O . PHE A 1 71 ? -7.189 -4.933 11.387 1.00 81.81 71 PHE A O 1
ATOM 581 N N . LEU A 1 72 ? -7.659 -6.957 10.493 1.00 85.12 72 LEU A N 1
ATOM 582 C CA . LEU A 1 72 ? -7.365 -6.605 9.115 1.00 85.12 72 LEU A CA 1
ATOM 583 C C . LEU A 1 72 ? -8.699 -6.415 8.370 1.00 85.12 72 LEU A C 1
ATOM 585 O O . LEU A 1 72 ? -9.411 -7.398 8.168 1.00 85.12 72 LEU A O 1
ATOM 589 N N . PRO A 1 73 ? -9.050 -5.180 7.970 1.00 87.88 73 PRO A N 1
ATOM 590 C CA . PRO A 1 73 ? -10.253 -4.892 7.195 1.00 87.88 73 PRO A CA 1
ATOM 591 C C . PRO A 1 73 ? -10.413 -5.779 5.963 1.00 87.88 73 PRO A C 1
ATOM 593 O O . PRO A 1 73 ? -9.425 -6.105 5.297 1.00 87.88 73 PRO A O 1
ATOM 596 N N . GLN A 1 74 ? -11.662 -6.076 5.591 1.00 88.06 74 GLN A N 1
ATOM 597 C CA . GLN A 1 74 ? -11.948 -6.956 4.450 1.00 88.06 74 GLN A CA 1
ATOM 598 C C . GLN A 1 74 ? -11.323 -6.429 3.149 1.00 88.06 74 GLN A C 1
ATOM 600 O O . GLN A 1 74 ? -10.805 -7.174 2.329 1.00 88.06 74 GLN A O 1
ATOM 605 N N . SER A 1 75 ? -11.280 -5.107 2.977 1.00 88.81 75 SER A N 1
ATOM 606 C CA . SER A 1 75 ? -10.696 -4.502 1.778 1.00 88.81 75 SER A CA 1
ATOM 607 C C . SER A 1 75 ? -9.178 -4.726 1.654 1.00 88.81 75 SER A C 1
ATOM 609 O O . SER A 1 75 ? -8.635 -4.584 0.562 1.00 88.81 75 SER A O 1
ATOM 611 N N . LEU A 1 76 ? -8.495 -5.067 2.755 1.00 88.25 76 LEU A N 1
ATOM 612 C CA . LEU A 1 76 ? -7.092 -5.482 2.764 1.00 88.25 76 LEU A CA 1
ATOM 613 C C . LEU A 1 76 ? -6.950 -6.999 2.586 1.00 88.25 76 LEU A C 1
ATOM 615 O O . LEU A 1 76 ? -6.081 -7.422 1.825 1.00 88.25 76 LEU A O 1
ATOM 619 N N . THR A 1 77 ? -7.803 -7.815 3.221 1.00 89.38 77 THR A N 1
ATOM 620 C CA . THR A 1 77 ? -7.789 -9.278 3.013 1.00 89.38 77 THR A CA 1
ATOM 621 C C . THR A 1 77 ? -8.117 -9.629 1.563 1.00 89.38 77 THR A C 1
ATOM 623 O O . THR A 1 77 ? -7.497 -10.523 1.002 1.00 89.38 77 THR A O 1
ATOM 626 N N . ASP A 1 78 ? -9.005 -8.875 0.914 1.00 90.62 78 ASP A N 1
ATOM 627 C CA . ASP A 1 78 ? -9.378 -9.054 -0.492 1.00 90.62 78 ASP A CA 1
ATOM 628 C C . ASP A 1 78 ? -8.215 -8.823 -1.470 1.00 90.62 78 ASP A C 1
ATOM 630 O O . ASP A 1 78 ? -8.339 -9.147 -2.654 1.00 90.62 78 ASP A O 1
ATOM 634 N N . LEU A 1 79 ? -7.114 -8.204 -1.032 1.00 90.31 79 LEU A N 1
ATOM 635 C CA . LEU A 1 79 ? -5.902 -8.063 -1.841 1.00 90.31 79 LEU A CA 1
ATOM 636 C C . LEU A 1 79 ? -5.054 -9.336 -1.821 1.00 90.31 79 LEU A C 1
ATOM 638 O O . LEU A 1 79 ? -4.317 -9.584 -2.777 1.00 90.31 79 LEU A O 1
ATOM 642 N N . ILE A 1 80 ? -5.167 -10.140 -0.762 1.00 89.50 80 ILE A N 1
ATOM 643 C CA . ILE A 1 80 ? -4.449 -11.403 -0.626 1.00 89.50 80 ILE A CA 1
ATOM 644 C C . ILE A 1 80 ? -4.933 -12.356 -1.718 1.00 89.50 80 ILE A C 1
ATOM 646 O O . ILE A 1 80 ? -6.123 -12.462 -2.007 1.00 89.50 80 ILE A O 1
ATOM 650 N N . GLY A 1 81 ? -3.998 -13.029 -2.381 1.00 87.44 81 GLY A N 1
ATOM 651 C CA . GLY A 1 81 ? -4.309 -13.897 -3.510 1.00 87.44 81 GLY A CA 1
ATOM 652 C C . GLY A 1 81 ? -4.262 -13.201 -4.872 1.00 87.44 81 GLY A C 1
ATOM 653 O O . GLY A 1 81 ? -4.102 -13.880 -5.888 1.00 87.44 81 GLY A O 1
ATOM 654 N N . LYS A 1 82 ? -4.367 -11.865 -4.920 1.00 89.94 82 LYS A N 1
ATOM 655 C CA . LYS A 1 82 ? -4.404 -11.111 -6.180 1.00 89.94 82 LYS A CA 1
ATOM 656 C C . LYS A 1 82 ? -3.003 -10.786 -6.689 1.00 89.94 82 LYS A C 1
ATOM 658 O O . LYS 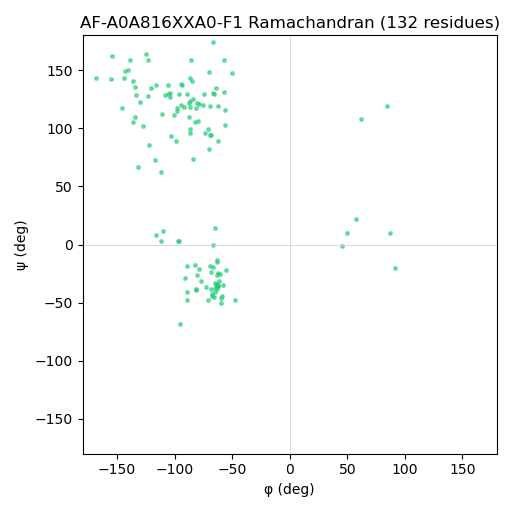A 1 82 ? -2.087 -10.484 -5.921 1.00 89.94 82 LYS A O 1
ATOM 663 N N . LYS A 1 83 ? -2.860 -10.840 -8.014 1.00 89.75 83 LYS A N 1
ATOM 664 C CA . LYS A 1 83 ? -1.654 -10.431 -8.736 1.00 89.75 83 LYS A CA 1
ATOM 665 C C . LYS A 1 83 ? -1.780 -8.987 -9.191 1.00 89.75 83 LYS A C 1
ATOM 667 O O . LYS A 1 83 ? -2.820 -8.593 -9.709 1.00 89.75 83 LYS A O 1
ATOM 672 N N . PHE A 1 84 ? -0.694 -8.240 -9.054 1.00 91.25 84 PHE A N 1
ATOM 673 C CA . PHE A 1 84 ? -0.594 -6.866 -9.526 1.00 91.25 84 PHE A CA 1
ATOM 674 C C . PHE A 1 84 ? 0.767 -6.619 -10.167 1.00 91.25 84 PHE A C 1
ATOM 676 O O . PHE A 1 84 ? 1.747 -7.312 -9.881 1.00 91.25 84 PHE A O 1
ATOM 683 N N . LEU A 1 85 ? 0.830 -5.590 -11.008 1.00 90.94 85 LEU A N 1
ATOM 684 C CA . LEU A 1 85 ? 2.081 -5.059 -11.528 1.00 90.94 85 LEU A CA 1
ATOM 685 C C . LEU A 1 85 ? 2.498 -3.840 -10.697 1.00 90.94 85 LEU A C 1
ATOM 687 O O . LEU A 1 85 ? 1.817 -2.812 -10.662 1.00 90.94 85 LEU A O 1
ATOM 691 N N . PHE A 1 86 ? 3.650 -3.951 -10.046 1.00 88.94 86 PHE A N 1
ATOM 692 C CA . PHE A 1 86 ? 4.210 -2.935 -9.167 1.00 88.94 86 PHE A CA 1
ATOM 693 C C . PHE A 1 86 ? 5.352 -2.182 -9.849 1.00 88.94 86 PHE A C 1
ATOM 695 O O . PHE A 1 86 ? 6.311 -2.765 -10.370 1.00 88.94 86 PHE A O 1
ATOM 702 N N . LYS A 1 87 ? 5.308 -0.851 -9.801 1.00 88.94 87 LYS A N 1
ATOM 703 C CA . LYS A 1 87 ? 6.498 -0.024 -10.013 1.00 88.94 87 LYS A CA 1
ATOM 704 C C . LYS A 1 87 ? 7.133 0.236 -8.653 1.00 88.94 87 LYS A C 1
ATOM 706 O O . LYS A 1 87 ? 6.499 0.843 -7.795 1.00 88.94 87 LYS A O 1
ATOM 711 N N . ILE A 1 88 ? 8.365 -0.228 -8.481 1.00 84.31 88 ILE A N 1
ATOM 712 C CA . ILE A 1 88 ? 9.097 -0.156 -7.218 1.00 84.31 88 ILE A CA 1
ATOM 713 C C . ILE A 1 88 ? 10.331 0.722 -7.403 1.00 84.31 88 ILE A C 1
ATOM 715 O O . ILE A 1 88 ? 11.051 0.572 -8.395 1.00 84.31 88 ILE A O 1
ATOM 719 N N . THR A 1 89 ? 10.590 1.581 -6.424 1.00 81.56 89 THR A N 1
ATOM 720 C CA . THR A 1 89 ? 11.852 2.294 -6.243 1.00 81.56 89 THR A CA 1
ATOM 721 C C . THR A 1 89 ? 12.579 1.711 -5.038 1.00 81.56 89 THR A C 1
ATOM 723 O O . THR A 1 89 ? 12.017 1.577 -3.951 1.00 81.56 89 THR A O 1
ATOM 726 N N . ILE A 1 90 ? 13.849 1.359 -5.232 1.00 76.62 90 ILE A N 1
ATOM 727 C CA . ILE A 1 90 ? 14.716 0.872 -4.159 1.00 76.62 90 ILE A CA 1
ATOM 728 C C . ILE A 1 90 ? 15.357 2.091 -3.499 1.00 76.62 90 ILE A C 1
ATOM 730 O O . ILE A 1 90 ? 16.184 2.774 -4.105 1.00 76.62 90 ILE A O 1
ATOM 734 N N . GLY A 1 91 ? 14.949 2.385 -2.266 1.00 64.81 91 GLY A N 1
ATOM 735 C CA . GLY A 1 91 ? 15.559 3.444 -1.469 1.00 64.81 91 GLY A CA 1
ATOM 736 C C . GLY A 1 91 ? 16.771 2.916 -0.708 1.00 64.81 91 GLY A C 1
ATOM 737 O O . GLY A 1 91 ? 16.624 2.045 0.148 1.00 64.81 91 GLY A O 1
ATOM 738 N N . THR A 1 92 ? 17.961 3.461 -0.971 1.00 55.47 92 THR A N 1
ATOM 739 C CA . THR A 1 92 ? 19.153 3.211 -0.150 1.00 55.47 92 THR A CA 1
ATOM 740 C C . THR A 1 92 ? 19.184 4.204 1.014 1.00 55.47 92 THR A C 1
ATOM 742 O O . THR A 1 92 ? 19.577 5.362 0.875 1.00 55.47 92 THR A O 1
ATOM 745 N N . TYR A 1 93 ? 18.744 3.773 2.197 1.00 52.22 93 TYR A N 1
ATOM 746 C CA . TYR A 1 93 ? 18.740 4.628 3.387 1.00 52.22 93 TYR A CA 1
ATOM 747 C C . TYR A 1 93 ? 19.952 4.343 4.287 1.00 52.22 93 TYR A C 1
ATOM 749 O O . TYR A 1 93 ? 19.864 3.551 5.217 1.00 52.22 93 TYR A O 1
ATOM 757 N N . GLY A 1 94 ? 21.057 5.054 4.025 1.00 42.69 94 GLY A N 1
ATOM 758 C CA . GLY A 1 94 ? 22.136 5.380 4.975 1.00 42.69 94 GLY A CA 1
ATOM 759 C C . GLY A 1 94 ? 22.948 4.231 5.603 1.00 42.69 94 GLY A C 1
AT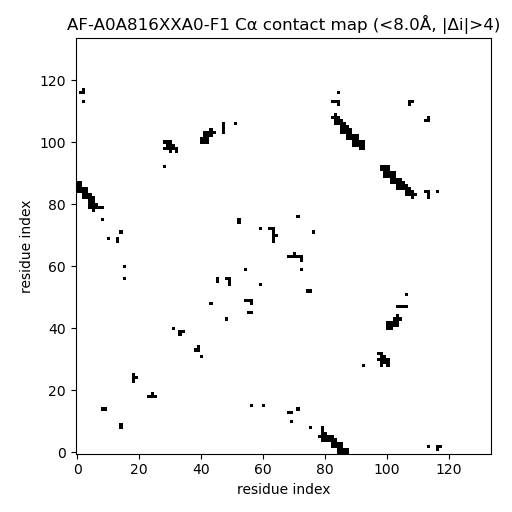OM 760 O O . GLY A 1 94 ? 22.500 3.582 6.538 1.00 42.69 94 GLY A O 1
ATOM 761 N N . GLN A 1 95 ? 24.206 4.104 5.166 1.00 42.81 95 GLN A N 1
ATOM 762 C CA . GLN A 1 95 ? 25.390 3.517 5.837 1.00 42.81 95 GLN A CA 1
ATOM 763 C C . GLN A 1 95 ? 25.333 2.120 6.495 1.00 42.81 95 GLN A C 1
ATOM 765 O O . GLN A 1 95 ? 26.318 1.732 7.117 1.00 42.81 95 GLN A O 1
ATOM 770 N N . GLN A 1 96 ? 24.290 1.310 6.313 1.00 46.28 96 GLN A N 1
ATOM 771 C CA . GLN A 1 96 ? 24.388 -0.139 6.540 1.00 46.28 96 GLN A CA 1
ATOM 772 C C . GLN A 1 96 ? 23.835 -0.894 5.328 1.00 46.28 96 GLN A C 1
ATOM 774 O O . GLN A 1 96 ? 22.696 -0.684 4.916 1.00 46.28 96 GLN A O 1
ATOM 779 N N . GLU A 1 97 ? 24.677 -1.747 4.746 1.00 46.81 97 GLU A N 1
ATOM 780 C CA . GLU A 1 97 ? 24.551 -2.355 3.410 1.00 46.81 97 GLU A CA 1
ATOM 781 C C . GLU A 1 97 ? 23.368 -3.333 3.240 1.00 46.81 97 GLU A C 1
ATOM 783 O O . GLU A 1 97 ? 23.138 -3.830 2.143 1.00 46.81 97 GLU A O 1
ATOM 788 N N . HIS A 1 98 ? 22.564 -3.565 4.282 1.00 46.12 98 HIS A N 1
ATOM 789 C CA . HIS A 1 98 ? 21.468 -4.546 4.282 1.00 46.12 98 HIS A CA 1
ATOM 790 C C . HIS A 1 98 ? 20.060 -3.948 4.445 1.00 46.12 98 HIS A C 1
ATOM 792 O O . HIS A 1 98 ? 19.093 -4.686 4.597 1.00 46.12 98 HIS A O 1
ATOM 798 N N . ASN A 1 99 ? 19.909 -2.621 4.411 1.00 50.94 99 ASN A N 1
ATOM 799 C CA . ASN A 1 99 ? 18.644 -1.951 4.731 1.00 50.94 99 ASN A CA 1
ATOM 800 C C . ASN A 1 99 ? 18.004 -1.294 3.493 1.00 50.94 99 ASN A C 1
ATOM 802 O O . ASN A 1 99 ? 17.891 -0.067 3.413 1.00 50.94 99 ASN A O 1
ATOM 806 N N . SER A 1 100 ? 17.644 -2.111 2.499 1.00 58.28 100 SER A N 1
ATOM 807 C CA . SER A 1 100 ? 16.955 -1.650 1.286 1.00 58.28 100 SER A CA 1
ATOM 808 C C . SER A 1 100 ? 15.447 -1.799 1.456 1.00 58.28 100 SER A C 1
ATOM 810 O O . SER A 1 100 ? 14.957 -2.909 1.629 1.00 58.28 100 SER A O 1
ATOM 812 N N . ALA A 1 101 ? 14.707 -0.692 1.373 1.00 67.75 101 ALA A N 1
ATOM 813 C CA . ALA A 1 101 ? 13.247 -0.725 1.360 1.00 67.75 101 ALA A CA 1
ATOM 814 C C . ALA A 1 101 ? 12.736 -0.688 -0.087 1.00 67.75 101 ALA A C 1
ATOM 816 O O . ALA A 1 101 ? 13.121 0.193 -0.865 1.00 67.75 101 ALA A O 1
ATOM 817 N N . TYR A 1 102 ? 11.845 -1.618 -0.436 1.00 79.94 102 TYR A N 1
ATOM 818 C CA . TYR A 1 102 ? 11.151 -1.628 -1.721 1.00 79.94 102 TYR A CA 1
ATOM 819 C C . TYR A 1 102 ? 9.895 -0.763 -1.635 1.00 79.94 102 TYR A C 1
ATOM 821 O O . TYR A 1 102 ? 8.844 -1.202 -1.168 1.00 79.94 102 TYR A O 1
ATOM 829 N N . VAL A 1 103 ? 10.004 0.490 -2.066 1.00 83.19 103 VAL A N 1
ATOM 830 C CA . VAL A 1 103 ? 8.897 1.449 -2.026 1.00 83.19 103 VAL A CA 1
ATOM 831 C C . VAL A 1 103 ? 8.086 1.350 -3.308 1.00 83.19 103 VAL A C 1
ATOM 833 O O . VAL A 1 103 ? 8.646 1.419 -4.398 1.00 83.19 103 VAL A O 1
ATOM 836 N N . VAL A 1 104 ? 6.766 1.224 -3.197 1.00 85.44 104 VAL A N 1
ATOM 837 C CA . VAL A 1 104 ? 5.874 1.175 -4.360 1.00 85.44 104 VAL A CA 1
ATOM 838 C C . VAL A 1 104 ? 5.462 2.582 -4.783 1.00 85.44 104 VAL A C 1
ATOM 840 O O . VAL A 1 104 ? 4.828 3.316 -4.026 1.00 85.44 104 VAL A O 1
ATOM 843 N N . ASP A 1 105 ? 5.772 2.929 -6.031 1.00 86.44 105 ASP A N 1
ATOM 844 C CA . ASP A 1 105 ? 5.377 4.191 -6.666 1.00 86.44 105 ASP A CA 1
ATOM 845 C C . ASP A 1 105 ? 4.042 4.085 -7.410 1.00 86.44 105 ASP A C 1
ATOM 847 O O . ASP A 1 105 ? 3.348 5.085 -7.598 1.00 86.44 105 ASP A O 1
ATOM 851 N N . LEU A 1 106 ? 3.709 2.889 -7.908 1.00 88.75 106 LEU A N 1
ATOM 852 C CA . LEU A 1 106 ? 2.509 2.637 -8.703 1.00 88.75 106 LEU A CA 1
ATOM 853 C C . LEU A 1 106 ? 2.085 1.171 -8.600 1.00 88.75 106 LEU A C 1
ATOM 855 O O . LEU A 1 106 ? 2.932 0.278 -8.627 1.00 88.75 106 LEU A O 1
ATOM 859 N N . VAL A 1 107 ? 0.772 0.954 -8.565 1.00 91.06 107 VAL A N 1
ATOM 860 C CA . VAL A 1 107 ? 0.135 -0.361 -8.680 1.00 91.06 107 VAL A CA 1
ATOM 861 C C . VAL A 1 107 ? -0.783 -0.341 -9.894 1.00 91.06 107 VAL A C 1
ATOM 863 O O . VAL A 1 107 ? -1.508 0.636 -10.098 1.00 91.06 107 VAL A O 1
ATOM 866 N N . ILE A 1 108 ? -0.719 -1.396 -10.699 1.00 91.12 108 ILE A N 1
ATOM 867 C CA . ILE A 1 108 ? -1.573 -1.628 -11.863 1.00 91.12 108 ILE A CA 1
ATOM 868 C C . ILE A 1 108 ? -2.273 -2.977 -11.658 1.00 91.12 108 ILE A C 1
ATOM 870 O O . ILE A 1 108 ? -1.611 -3.980 -11.388 1.00 91.12 108 ILE A O 1
ATOM 874 N N . ASP A 1 109 ? -3.600 -2.979 -11.777 1.00 90.81 109 ASP A N 1
ATOM 875 C CA . ASP A 1 109 ? -4.499 -4.129 -11.603 1.00 90.81 109 ASP A CA 1
ATOM 876 C C . ASP A 1 109 ? -5.135 -4.610 -12.921 1.00 90.81 109 ASP A C 1
ATOM 878 O O . ASP A 1 109 ? -6.049 -5.429 -12.918 1.00 90.81 109 ASP A O 1
ATOM 882 N N . ASP A 1 110 ? -4.642 -4.111 -14.053 1.00 91.38 110 ASP A N 1
ATOM 883 C CA . ASP A 1 110 ? -5.124 -4.465 -15.385 1.00 91.38 110 ASP A CA 1
ATOM 884 C C . ASP A 1 110 ? -4.565 -5.824 -15.837 1.00 91.38 110 ASP A C 1
ATOM 886 O O . ASP A 1 110 ? -3.347 -6.014 -15.916 1.00 91.38 110 ASP A O 1
ATOM 890 N N . ALA A 1 111 ? -5.458 -6.774 -16.124 1.00 87.81 111 ALA A N 1
ATOM 891 C CA . ALA A 1 111 ? -5.095 -8.149 -16.455 1.00 87.81 111 ALA A CA 1
ATOM 892 C C . ALA A 1 111 ? -4.302 -8.266 -17.766 1.00 87.81 111 ALA A C 1
ATOM 894 O O . ALA A 1 111 ? -3.366 -9.064 -17.824 1.00 87.81 111 ALA A O 1
ATOM 895 N N . ASP A 1 112 ? -4.624 -7.459 -18.782 1.00 89.19 112 ASP A N 1
ATOM 896 C CA . ASP A 1 112 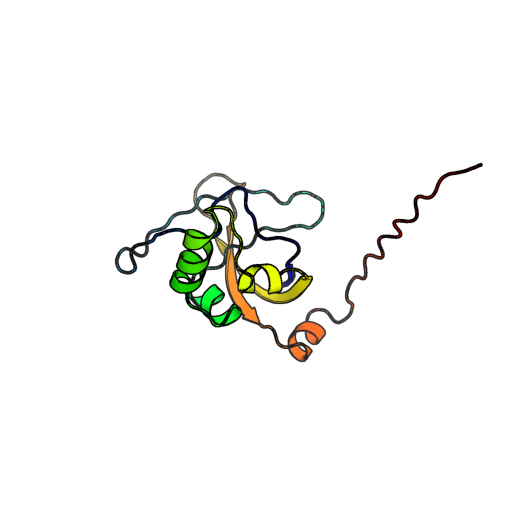? -3.929 -7.468 -20.071 1.00 89.19 112 ASP A CA 1
ATOM 897 C C . ASP A 1 112 ? -2.492 -6.955 -19.907 1.00 89.19 112 ASP A C 1
ATOM 899 O O . ASP A 1 112 ? -1.535 -7.544 -20.421 1.00 89.19 112 ASP A O 1
ATOM 903 N N . ILE A 1 113 ? -2.316 -5.886 -19.122 1.00 89.25 113 ILE A N 1
ATOM 904 C CA . ILE A 1 113 ? -0.985 -5.359 -18.799 1.00 89.25 113 ILE A CA 1
ATOM 905 C C . ILE A 1 113 ? -0.207 -6.372 -17.953 1.00 89.25 113 ILE A C 1
ATOM 907 O O . ILE A 1 113 ? 0.958 -6.637 -18.239 1.00 89.25 113 ILE A O 1
ATOM 911 N N . ILE A 1 114 ? -0.822 -6.970 -16.931 1.00 88.94 114 ILE A N 1
ATOM 912 C CA . ILE A 1 114 ? -0.156 -7.973 -16.086 1.00 88.94 114 ILE A CA 1
ATOM 913 C C . ILE A 1 114 ? 0.297 -9.171 -16.930 1.00 88.94 114 ILE A C 1
ATOM 915 O O . ILE A 1 114 ? 1.451 -9.581 -16.820 1.00 88.94 114 ILE A O 1
ATOM 919 N N . GLN A 1 115 ? -0.560 -9.684 -17.816 1.00 86.25 115 GLN A N 1
ATOM 920 C CA . GLN A 1 115 ? -0.230 -10.799 -18.706 1.00 86.25 115 GLN A CA 1
ATOM 921 C C . GLN A 1 115 ? 0.920 -10.458 -19.661 1.00 86.25 115 GLN A C 1
ATOM 923 O O . GLN A 1 115 ? 1.756 -11.312 -19.946 1.00 86.25 115 GLN A O 1
ATOM 928 N N . HIS A 1 116 ? 1.006 -9.213 -20.138 1.00 86.81 116 HIS A N 1
ATOM 929 C CA . HIS A 1 116 ? 2.122 -8.778 -20.977 1.00 86.81 116 HIS A CA 1
ATOM 930 C C . HIS A 1 116 ? 3.473 -8.833 -20.242 1.00 86.81 116 HIS A C 1
ATOM 932 O O . HIS A 1 116 ? 4.494 -9.154 -20.850 1.00 86.81 116 HIS A O 1
ATOM 938 N N . PHE A 1 117 ? 3.484 -8.526 -18.941 1.00 83.38 117 PHE A N 1
ATOM 939 C CA . PHE A 1 117 ? 4.695 -8.519 -18.113 1.00 83.38 117 PHE A CA 1
ATOM 940 C C . PHE A 1 117 ? 5.012 -9.875 -17.457 1.00 83.38 117 PHE A C 1
ATOM 942 O O . PHE A 1 117 ? 6.159 -10.087 -17.072 1.00 83.38 117 PHE A O 1
ATOM 949 N N . ASP A 1 118 ? 4.038 -10.784 -17.358 1.00 79.50 118 ASP A N 1
ATOM 950 C CA . ASP A 1 118 ? 4.189 -12.163 -16.867 1.00 79.50 118 ASP A CA 1
ATOM 951 C C . ASP A 1 118 ? 3.506 -13.161 -17.831 1.00 79.50 118 ASP A C 1
ATOM 953 O O . ASP A 1 118 ? 2.496 -13.780 -17.488 1.00 79.50 118 ASP A O 1
ATOM 957 N N . PRO A 1 119 ? 4.014 -13.318 -19.073 1.00 66.69 119 PRO A N 1
ATOM 958 C CA . PRO A 1 119 ? 3.363 -14.145 -20.095 1.00 66.69 119 PRO A CA 1
ATOM 959 C C . PRO A 1 119 ? 3.406 -15.646 -19.777 1.00 66.69 119 PRO A C 1
ATOM 961 O O . PRO A 1 119 ? 2.622 -16.418 -20.328 1.00 66.69 119 PRO A O 1
ATOM 964 N N . HIS A 1 120 ? 4.312 -16.058 -18.886 1.00 60.12 120 HIS A N 1
ATOM 965 C CA . HIS A 1 120 ? 4.435 -17.422 -18.389 1.00 60.12 120 HIS A CA 1
ATOM 966 C C . HIS A 1 120 ? 4.300 -17.385 -16.868 1.00 60.12 120 HIS A C 1
ATOM 968 O O . HIS A 1 120 ? 5.323 -17.321 -16.184 1.00 60.12 120 HIS A O 1
ATOM 974 N N . PRO A 1 121 ? 3.071 -17.415 -16.320 1.00 56.66 121 PRO A N 1
ATOM 975 C CA . PRO A 1 121 ? 2.908 -17.525 -14.883 1.00 56.66 121 PRO A CA 1
ATOM 976 C C . PRO A 1 121 ? 3.649 -18.784 -14.437 1.00 56.66 121 PRO A C 1
ATOM 978 O O . PRO A 1 121 ? 3.292 -19.890 -14.845 1.00 56.66 121 PRO A O 1
ATOM 981 N N . HIS A 1 122 ? 4.698 -18.618 -13.631 1.00 52.34 122 HIS A N 1
ATOM 982 C CA . HIS A 1 122 ? 5.355 -19.732 -12.959 1.00 52.34 122 HIS A CA 1
ATOM 983 C C . HIS A 1 122 ? 4.318 -20.374 -12.025 1.00 52.34 122 HIS A C 1
ATOM 985 O O . HIS A 1 122 ? 4.144 -19.963 -10.880 1.00 52.34 122 HIS A O 1
ATOM 991 N N . PHE A 1 123 ? 3.558 -21.339 -12.543 1.00 43.00 123 PHE A N 1
ATOM 992 C CA . PHE A 1 123 ? 2.696 -22.207 -11.755 1.00 43.00 123 PHE A CA 1
ATOM 993 C C . PHE A 1 123 ? 3.615 -23.099 -10.924 1.00 43.00 123 PHE A C 1
ATOM 995 O O . PHE A 1 123 ? 4.094 -24.129 -11.393 1.00 43.00 123 PHE A O 1
ATOM 1002 N N . VAL A 1 124 ? 3.890 -22.691 -9.687 1.00 40.72 124 VAL A N 1
ATOM 1003 C CA . VAL A 1 124 ? 4.395 -23.619 -8.678 1.00 40.72 124 VAL A CA 1
ATOM 1004 C C . VAL A 1 124 ? 3.202 -24.484 -8.283 1.00 40.72 124 VAL A C 1
ATOM 1006 O O . VAL A 1 124 ? 2.348 -24.065 -7.503 1.00 40.72 124 VAL A O 1
ATOM 1009 N N . ILE A 1 125 ? 3.082 -25.662 -8.897 1.00 39.19 125 ILE A N 1
ATOM 1010 C CA . ILE A 1 125 ? 2.178 -26.699 -8.402 1.00 39.19 125 ILE A CA 1
ATOM 1011 C C . ILE A 1 125 ? 2.819 -27.224 -7.119 1.00 39.19 125 ILE A C 1
ATOM 1013 O O . ILE A 1 125 ? 3.750 -28.027 -7.173 1.00 39.19 125 ILE A O 1
ATOM 1017 N N . PHE A 1 126 ? 2.351 -26.751 -5.965 1.00 35.09 126 PHE A N 1
ATOM 1018 C CA . PHE A 1 126 ? 2.557 -27.475 -4.719 1.00 35.09 126 PHE A CA 1
ATOM 1019 C C . PHE A 1 126 ? 1.697 -28.736 -4.810 1.00 35.09 126 PHE A C 1
ATOM 1021 O O . PHE A 1 126 ? 0.495 -28.699 -4.556 1.00 35.09 126 PHE A O 1
ATOM 1028 N N . ASN A 1 127 ? 2.294 -29.842 -5.253 1.00 34.06 127 ASN A N 1
ATOM 1029 C CA . ASN A 1 127 ? 1.729 -31.158 -4.989 1.00 34.06 127 ASN A CA 1
ATOM 1030 C C . ASN A 1 127 ? 1.915 -31.420 -3.493 1.00 34.06 127 ASN A C 1
ATOM 1032 O O . ASN A 1 127 ? 2.879 -32.059 -3.087 1.00 34.06 127 ASN A O 1
ATOM 1036 N N . ASP A 1 128 ? 1.005 -30.890 -2.683 1.00 42.69 128 ASP A N 1
ATOM 1037 C CA . ASP A 1 128 ? 0.826 -31.327 -1.304 1.00 42.69 128 ASP A CA 1
ATOM 1038 C C . ASP A 1 128 ? -0.079 -32.564 -1.319 1.00 42.69 128 ASP A C 1
ATOM 1040 O O . ASP A 1 128 ? -1.278 -32.506 -1.058 1.00 42.69 128 ASP A O 1
ATOM 1044 N N . TYR A 1 129 ? 0.483 -33.689 -1.764 1.00 44.75 129 TYR A N 1
ATOM 1045 C CA . TYR A 1 129 ? -0.122 -34.995 -1.517 1.00 44.75 129 TYR A CA 1
ATOM 1046 C C . TYR A 1 129 ? 0.839 -35.809 -0.663 1.00 44.75 129 TYR A C 1
ATOM 1048 O O . TYR A 1 129 ? 1.504 -36.733 -1.128 1.00 44.75 129 TYR A O 1
ATOM 1056 N N . GLU A 1 130 ? 0.916 -35.417 0.605 1.00 51.66 130 GLU A N 1
ATOM 1057 C CA . GLU A 1 130 ? 1.193 -36.366 1.668 1.00 51.66 130 GLU A CA 1
ATOM 1058 C C . GLU A 1 130 ? -0.137 -37.059 2.002 1.00 51.66 130 GLU A C 1
ATOM 1060 O O . GLU A 1 130 ? -1.133 -36.436 2.371 1.00 51.66 130 GLU A O 1
ATOM 1065 N N . SER A 1 131 ? -0.191 -38.367 1.788 1.00 52.12 131 SER A N 1
ATOM 1066 C CA . SER A 1 131 ? -1.147 -39.249 2.452 1.00 52.12 131 SER A CA 1
ATOM 1067 C C . SER A 1 131 ? -0.444 -40.579 2.683 1.00 52.12 131 SER A C 1
ATOM 1069 O O . SER A 1 131 ? 0.022 -41.217 1.738 1.00 52.12 131 SER A O 1
ATOM 1071 N N . GLU A 1 132 ? -0.317 -40.892 3.969 1.00 59.25 132 GLU A N 1
ATOM 1072 C CA . GLU A 1 132 ? 0.206 -42.112 4.582 1.00 59.25 132 GLU A CA 1
ATOM 1073 C C . GLU A 1 132 ? -0.670 -43.361 4.320 1.00 59.25 132 GLU A C 1
ATOM 1075 O O . GLU A 1 132 ? -1.788 -43.254 3.813 1.00 59.25 132 GLU A O 1
ATOM 1080 N N . GLU A 1 133 ? -0.133 -44.503 4.780 1.00 52.41 133 GLU A N 1
ATOM 1081 C CA . GLU A 1 133 ? -0.682 -45.872 4.935 1.00 52.41 133 GLU A CA 1
ATOM 1082 C C . GLU A 1 133 ? -0.624 -46.754 3.666 1.00 52.41 133 GLU A C 1
ATOM 1084 O O . GLU A 1 133 ? -1.116 -46.389 2.601 1.00 52.41 133 GLU A O 1
ATOM 1089 N N . ASP A 1 134 ? 0.073 -47.900 3.657 1.00 42.31 134 ASP A N 1
ATOM 1090 C CA . ASP A 1 134 ? 0.125 -49.016 4.634 1.00 42.31 134 ASP A CA 1
ATOM 1091 C C . ASP A 1 134 ? 1.566 -49.466 4.993 1.00 42.31 134 ASP A C 1
ATOM 1093 O O . ASP A 1 134 ? 2.416 -49.557 4.069 1.00 42.31 134 ASP A O 1
#

InterPro domains:
  IPR012340 Nucleic acid-binding, OB-fold [G3DSA:2.40.50.140] (1-35)
  IPR012340 Nucleic acid-binding, OB-fold [G3DSA:2.40.50.140] (36-114)
  IPR012340 Nucleic acid-binding, OB-fold [SSF50249] (2-107)

Foldseek 3Di:
DDKDAAADQDLVDQSDDDDDPVVPDDDDFDQDAPPPPRDDDEDEDQVAVCVQLVHGVVVQVVVCVVPHSSDGDPSRVVSHGAIWDFDWDWDDPDDDPRGTHTYTPHIGRDPVVSCVVCVDPPPPPPPPPDDDDD

Nearest PDB structures (foldseek):
  3k8a-assembly1_A  TM=5.781E-01  e=5.329E+00  Neisseria gonorrhoeae FA 1090
  1ue6-assembly1_B-2  TM=4.960E-01  e=7.383E+00  Mycobacterium tuberculosis
  4pqx-assembly3_C  TM=5.064E-01  e=7.880E+00  Bacteroides caccae ATCC 43185

Secondary structure (DSSP, 8-state):
-EEEE------SS-S-----TTT-----------BTTTB--EEE-HHHHHHHHSS-HHHHHHHHHHH-TT---HHHHTTTT-EEEEEEEEEE-SS-TT-EEEEEEEEE--HHHHHHH-SS--------------

Organism: Brassica napus (NCBI:txid3708)

Sequence (134 aa):
MVVAKIEAIDLDKPWYYTACNFCKRKMVRQGDGFEGNGEAKFLLFNNIAERLIRRPAFELVQEAAQENPHFLPQSLTDLIGKKFLFKITIGTYGQQEHNSAYVVDLVIDDADIIQHFDPHPHFVIFNDYESEED

Mean predicted aligned error: 11.54 Å

Radius of gyration: 17.5 Å; Cα contacts (8 Å, |Δi|>4): 151; chains: 1; bounding box: 40×68×38 Å

Solvent-accessible surface area (backbone atoms only — not comparable to full-atom values): 8835 Å² total; per-residue (Å²): 116,46,80,48,63,34,81,72,77,73,69,96,50,67,88,68,78,93,75,58,88,86,70,73,76,74,88,76,90,52,65,68,67,75,52,94,83,82,55,82,78,73,47,73,47,67,84,53,46,26,67,74,57,72,47,58,67,68,60,48,49,53,55,17,66,74,76,34,87,86,49,76,42,66,71,60,56,69,46,44,76,40,67,35,33,33,35,66,46,77,45,82,63,73,101,51,101,63,33,57,38,39,34,49,80,44,82,43,80,53,66,71,62,41,41,72,78,46,79,70,73,83,77,79,76,78,82,84,74,86,77,85,88,135